Protein A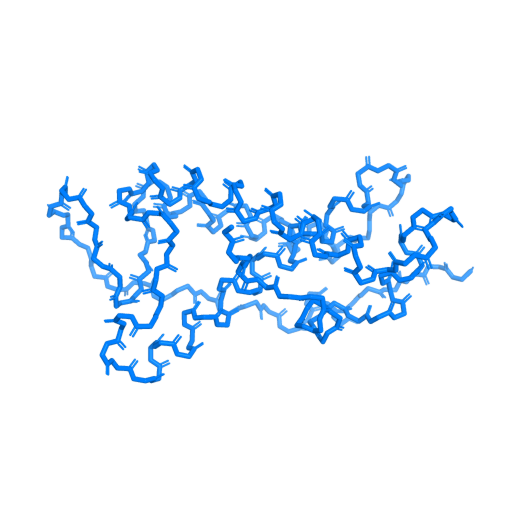F-A0A960NYT5-F1 (afdb_mon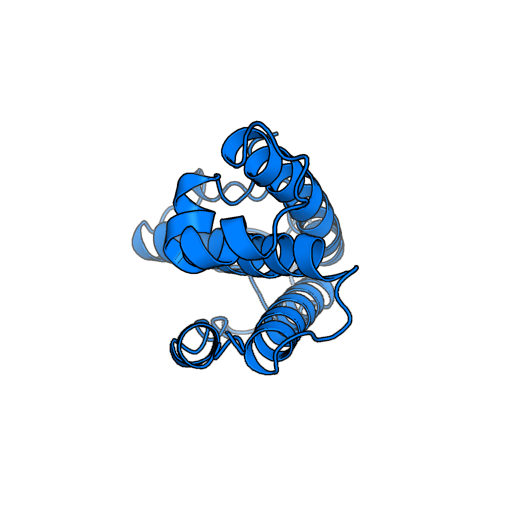omer_lite)

Radius of gyration: 15.84 Å; chains: 1; bounding box: 39×27×49 Å

Secondary structure (DSSP, 8-state):
---SS-HHHHHHHH-HHHHHHHS-TT-S-HHHHHHHHHHHHHHHHHHHHHHTT--SS--GGG-S-HHHHHHHHHHHHHHHHHHHHHHHHTT-S---HHHHHHHHHHHHHHHHHHTTSS--TTPPPSS--------PPPPPPTHHHHT-----

Sequence (152 aa):
MAPYADADKIKSIVGEARLKSAAPKETADLDALLDDKAAAMSGRMDSYFRRGGYPTPIDTASIADADVQARTTELLAEVCSALVFESFVAGQRAISKGQDEARDWAIRWLEGIATGRLSLDGVTRTGKRLAVSGTTAPSIPSTLFSNLRFPV

pLDDT: mean 75.96, std 18.47, range [26.66, 94.69]

Foldseek 3Di:
DFFLAALVLLCVQQNPVLQVVLADPPPPDSRVLLRVLRVVLLVVLQVLLVLLQFDPPFDLVQQPDPVLSVVLSNVRNQLSSLSSSVVSCVPPPDDDPLSVVSPVLSVVVSNCSSVNVADRPRTDGHDDDDDDDHDDRDDDPSVSSVPDDDDD

Structure (mmCIF, N/CA/C/O backbone):
data_AF-A0A960NYT5-F1
#
_entry.id   AF-A0A960NYT5-F1
#
loop_
_atom_site.group_PDB
_atom_site.id
_atom_site.type_symbol
_atom_site.label_atom_id
_atom_site.label_alt_id
_atom_site.label_comp_id
_atom_site.label_asym_id
_atom_site.label_entity_id
_atom_site.label_seq_id
_atom_site.pdbx_PDB_ins_code
_atom_site.Cartn_x
_atom_site.Cartn_y
_atom_site.Cartn_z
_atom_site.occupancy
_atom_site.B_iso_or_equiv
_atom_site.auth_seq_id
_atom_site.auth_comp_id
_atom_site.auth_asym_id
_atom_site.auth_atom_id
_atom_site.pdbx_PDB_model_num
ATOM 1 N N . MET A 1 1 ? 10.757 -7.738 5.250 1.00 58.81 1 MET A N 1
ATOM 2 C CA . MET A 1 1 ? 10.487 -7.138 3.927 1.00 58.81 1 MET A CA 1
ATOM 3 C C . MET A 1 1 ? 9.825 -5.803 4.192 1.00 58.81 1 MET A C 1
ATOM 5 O O . MET A 1 1 ? 8.911 -5.794 5.006 1.00 58.81 1 MET A O 1
ATOM 9 N N . ALA A 1 2 ? 10.330 -4.707 3.625 1.00 79.56 2 ALA A N 1
ATOM 10 C CA . ALA A 1 2 ? 9.713 -3.398 3.834 1.00 79.56 2 ALA A CA 1
ATOM 11 C C . ALA A 1 2 ? 8.359 -3.346 3.099 1.00 79.56 2 ALA A C 1
ATOM 13 O O . ALA A 1 2 ? 8.284 -3.852 1.975 1.00 79.56 2 ALA A O 1
ATOM 14 N N . PRO A 1 3 ? 7.296 -2.816 3.722 1.00 89.94 3 PRO A N 1
ATOM 15 C CA . PRO A 1 3 ? 6.013 -2.640 3.057 1.00 89.94 3 PRO A CA 1
ATOM 16 C C . PRO A 1 3 ? 6.082 -1.535 1.994 1.00 89.94 3 PRO A C 1
ATOM 18 O O . PRO A 1 3 ? 6.946 -0.664 2.038 1.00 89.94 3 PRO A O 1
ATOM 21 N N . TYR A 1 4 ? 5.138 -1.547 1.051 1.00 91.38 4 TYR A N 1
ATOM 22 C CA . TYR A 1 4 ? 5.024 -0.515 0.010 1.00 91.38 4 TYR A CA 1
ATOM 23 C C . TYR A 1 4 ? 4.543 0.849 0.533 1.00 91.38 4 TYR A C 1
ATOM 25 O O . TYR A 1 4 ? 4.613 1.838 -0.189 1.00 91.38 4 TYR A O 1
ATOM 33 N N . ALA A 1 5 ? 4.043 0.901 1.767 1.00 91.44 5 ALA A N 1
ATOM 34 C CA . ALA A 1 5 ? 3.711 2.121 2.492 1.00 91.44 5 ALA A CA 1
ATOM 35 C C . ALA A 1 5 ? 4.026 1.909 3.976 1.00 91.44 5 ALA A C 1
ATOM 37 O O . ALA A 1 5 ? 3.790 0.816 4.491 1.00 91.44 5 ALA A O 1
ATOM 38 N N . ASP A 1 6 ? 4.531 2.939 4.645 1.00 92.12 6 ASP A N 1
ATOM 39 C CA . ASP A 1 6 ? 4.681 2.981 6.101 1.00 92.12 6 ASP A CA 1
ATOM 40 C C . ASP A 1 6 ? 3.463 3.648 6.764 1.00 92.12 6 ASP A C 1
ATOM 42 O O . ASP A 1 6 ? 2.589 4.215 6.091 1.00 92.12 6 ASP A O 1
ATOM 46 N N . ALA A 1 7 ? 3.386 3.573 8.096 1.00 91.19 7 ALA A N 1
ATOM 47 C CA . ALA A 1 7 ? 2.316 4.196 8.872 1.00 91.19 7 ALA A CA 1
ATOM 48 C C . ALA A 1 7 ? 2.115 5.688 8.541 1.00 91.19 7 ALA A C 1
ATOM 50 O O . ALA A 1 7 ? 0.973 6.133 8.396 1.00 91.19 7 ALA A O 1
ATOM 51 N N . ASP A 1 8 ? 3.191 6.460 8.376 1.00 92.12 8 ASP A N 1
ATOM 52 C CA . ASP A 1 8 ? 3.113 7.897 8.092 1.00 92.12 8 ASP A CA 1
ATOM 53 C C . ASP A 1 8 ? 2.507 8.178 6.716 1.00 92.12 8 ASP A C 1
ATOM 55 O O . ASP A 1 8 ? 1.627 9.038 6.574 1.00 92.12 8 ASP A O 1
ATOM 59 N N . LYS A 1 9 ? 2.894 7.404 5.701 1.00 90.19 9 LYS A N 1
ATOM 60 C CA . LYS A 1 9 ? 2.326 7.508 4.360 1.00 90.19 9 LYS A CA 1
ATOM 61 C C . LYS A 1 9 ? 0.849 7.127 4.349 1.00 90.19 9 LYS A C 1
ATOM 63 O O . LYS A 1 9 ? 0.043 7.835 3.741 1.00 90.19 9 LYS A O 1
ATOM 68 N N . ILE A 1 10 ? 0.472 6.075 5.075 1.00 89.75 10 ILE A N 1
ATOM 69 C CA . ILE A 1 10 ? -0.926 5.637 5.188 1.00 89.75 10 ILE A CA 1
ATOM 70 C C . ILE A 1 10 ? -1.775 6.710 5.882 1.00 89.75 10 ILE A C 1
ATOM 72 O O . ILE A 1 10 ? -2.864 7.041 5.403 1.00 89.75 10 ILE A O 1
ATOM 76 N N . LYS A 1 11 ? -1.278 7.310 6.972 1.00 90.31 11 LYS A N 1
ATOM 77 C CA . LYS A 1 11 ? -1.948 8.435 7.649 1.00 90.31 11 LYS A CA 1
ATOM 78 C C . LYS A 1 11 ? -2.099 9.644 6.734 1.00 90.31 11 LYS A C 1
ATOM 80 O O . LYS A 1 11 ? -3.149 10.280 6.772 1.00 90.31 11 LYS A O 1
ATOM 85 N N . SER A 1 12 ? -1.086 9.949 5.924 1.00 89.19 12 SER A N 1
ATOM 86 C CA . SER A 1 12 ? -1.108 11.066 4.974 1.00 89.19 12 SER A CA 1
ATOM 87 C C . SER A 1 12 ? -2.166 10.877 3.879 1.00 89.19 12 SER A C 1
ATOM 89 O O . SER A 1 12 ? -2.923 11.800 3.588 1.00 89.19 12 SER A O 1
ATOM 91 N N . ILE A 1 13 ? -2.282 9.664 3.324 1.00 85.38 13 ILE A N 1
ATOM 92 C CA . ILE A 1 13 ? -3.241 9.350 2.250 1.00 85.38 13 ILE A CA 1
ATOM 93 C C . ILE A 1 13 ? -4.674 9.229 2.786 1.00 85.38 13 ILE A C 1
ATOM 95 O O . ILE A 1 13 ? -5.611 9.801 2.227 1.00 85.38 13 ILE A O 1
ATOM 99 N N . VAL A 1 14 ? -4.870 8.463 3.862 1.00 84.00 14 VAL A N 1
ATOM 100 C CA . VAL A 1 14 ? -6.213 8.109 4.349 1.00 84.00 14 VAL A CA 1
ATOM 101 C C . VAL A 1 14 ? -6.749 9.149 5.333 1.00 84.00 14 VAL A C 1
ATOM 103 O O . VAL A 1 14 ? -7.942 9.473 5.312 1.00 84.00 14 VAL A O 1
ATOM 106 N N . GLY A 1 15 ? -5.874 9.687 6.181 1.00 85.06 15 GLY A N 1
ATOM 107 C CA . GLY A 1 15 ? -6.187 10.571 7.297 1.00 85.06 15 GLY A CA 1
ATOM 108 C C . GLY A 1 15 ? -6.156 9.841 8.642 1.00 85.06 15 GLY A C 1
ATOM 109 O O . GLY A 1 15 ? -6.952 8.936 8.897 1.00 85.06 15 GLY A O 1
ATOM 110 N N . GLU A 1 16 ? -5.293 10.295 9.552 1.00 86.19 16 GLU A N 1
ATOM 111 C CA . GLU A 1 16 ? -5.100 9.701 10.885 1.00 86.19 16 GLU A CA 1
ATOM 112 C C . GLU A 1 16 ? -6.399 9.613 11.704 1.00 86.19 16 GLU A C 1
ATOM 114 O O . GLU A 1 16 ? -6.685 8.582 12.310 1.00 86.19 16 GLU A O 1
ATOM 119 N N . ALA A 1 17 ? -7.235 10.658 11.684 1.00 82.75 17 ALA A N 1
ATOM 120 C CA . ALA A 1 17 ? -8.506 10.669 12.414 1.00 82.75 17 ALA A CA 1
ATOM 121 C C . ALA A 1 17 ? -9.455 9.545 11.961 1.00 82.75 17 ALA A C 1
ATOM 123 O O . ALA A 1 17 ? -10.157 8.944 12.775 1.00 82.75 17 ALA A O 1
ATOM 124 N N . ARG A 1 18 ? -9.448 9.225 10.662 1.00 77.62 18 ARG A N 1
ATOM 125 C CA . ARG A 1 18 ? -10.274 8.152 10.096 1.00 77.62 18 ARG A CA 1
ATOM 126 C C . ARG A 1 18 ? -9.733 6.784 10.478 1.00 77.62 18 ARG A C 1
ATOM 128 O O . ARG A 1 18 ? -10.514 5.909 10.834 1.00 77.62 18 ARG A O 1
ATOM 135 N N . LEU A 1 19 ? -8.411 6.620 10.457 1.00 84.25 19 LEU A N 1
ATOM 136 C CA . LEU A 1 19 ? -7.750 5.389 10.888 1.00 84.25 19 LEU A CA 1
ATOM 137 C C . LEU A 1 19 ? -7.998 5.121 12.376 1.00 84.25 19 LEU A C 1
ATOM 139 O O . LEU A 1 19 ? -8.406 4.019 12.723 1.00 84.25 19 LEU A O 1
ATOM 143 N N . LYS A 1 20 ? -7.882 6.137 13.241 1.00 84.12 20 LYS A N 1
ATOM 144 C CA . LYS A 1 20 ? -8.221 6.027 14.673 1.00 84.12 20 LYS A CA 1
ATOM 145 C C . LYS A 1 20 ? -9.679 5.641 14.906 1.00 84.12 20 LYS A C 1
ATOM 147 O O . LYS A 1 20 ? -9.957 4.815 15.765 1.00 84.12 20 LYS A O 1
ATOM 152 N N . SER A 1 21 ? -10.606 6.218 14.140 1.00 80.44 21 SER A N 1
ATOM 153 C CA . SER A 1 21 ? -12.029 5.876 14.243 1.00 80.44 21 SER A CA 1
ATOM 154 C C . SER A 1 21 ? -12.346 4.465 13.738 1.00 80.44 21 SER A C 1
ATOM 156 O O . SER A 1 21 ? -13.343 3.884 14.165 1.00 80.44 21 SER A O 1
ATOM 158 N N . ALA A 1 22 ? -11.558 3.940 12.798 1.00 78.31 22 ALA A N 1
ATOM 159 C CA . ALA A 1 22 ? -11.761 2.615 12.222 1.00 78.31 22 ALA A CA 1
ATOM 160 C C . ALA A 1 22 ? -11.013 1.507 12.980 1.00 78.31 22 ALA A C 1
ATOM 162 O O . ALA A 1 22 ? -11.406 0.343 12.902 1.00 78.31 22 ALA A O 1
ATOM 163 N N . ALA A 1 23 ? -9.954 1.862 13.711 1.00 81.06 23 ALA A N 1
ATOM 164 C CA . ALA A 1 23 ? -9.151 0.935 14.489 1.00 81.06 23 ALA A CA 1
ATOM 165 C C . ALA A 1 23 ? -9.968 0.244 15.598 1.00 81.06 23 ALA A C 1
ATOM 167 O O . ALA A 1 23 ? -10.874 0.850 16.183 1.00 81.06 23 ALA A O 1
ATOM 168 N N . PRO A 1 24 ? -9.656 -1.026 15.922 1.00 78.12 24 PRO A N 1
ATOM 169 C CA . PRO A 1 24 ? -10.196 -1.682 17.105 1.00 78.12 24 PRO A CA 1
ATOM 170 C C . PRO A 1 24 ? -9.976 -0.830 18.361 1.00 78.12 24 PRO A C 1
ATOM 172 O O . PRO A 1 24 ? -8.908 -0.259 18.562 1.00 78.12 24 PRO A O 1
ATOM 175 N N . LYS A 1 25 ? -10.970 -0.779 19.256 1.00 74.56 25 LYS A N 1
ATOM 176 C CA . LYS A 1 25 ? -10.884 0.021 20.495 1.00 74.56 25 LYS A CA 1
ATOM 177 C C . LYS A 1 25 ? -9.730 -0.393 21.420 1.00 74.56 25 LYS A C 1
ATOM 179 O O . LYS A 1 25 ? -9.338 0.382 22.281 1.00 74.56 25 LYS A O 1
ATOM 184 N N . GLU A 1 26 ? -9.219 -1.608 21.247 1.00 74.19 26 GLU A N 1
ATOM 185 C CA . GLU A 1 26 ? -8.120 -2.192 22.023 1.00 74.19 26 GLU A CA 1
ATOM 186 C C . GLU A 1 26 ? -6.736 -1.899 21.416 1.00 74.19 26 GLU A C 1
ATOM 188 O O . GLU A 1 26 ? -5.719 -2.342 21.946 1.00 74.19 26 GLU A O 1
ATOM 193 N N . THR A 1 27 ? -6.664 -1.159 20.304 1.00 77.62 27 THR A N 1
ATOM 194 C CA . THR A 1 27 ? -5.392 -0.793 19.677 1.00 77.62 27 THR A CA 1
ATOM 195 C C . THR A 1 27 ? -4.633 0.209 20.547 1.00 77.62 27 THR A C 1
ATOM 197 O O . THR A 1 27 ? -4.958 1.393 20.580 1.00 77.62 27 THR A O 1
ATOM 200 N N . ALA A 1 28 ? -3.602 -0.278 21.242 1.00 75.88 28 ALA A N 1
ATOM 201 C CA . ALA A 1 28 ? -2.709 0.543 22.061 1.00 75.88 28 ALA A CA 1
ATOM 202 C C . ALA A 1 28 ? -1.715 1.366 21.221 1.00 75.88 28 ALA A C 1
ATOM 204 O O . ALA A 1 28 ? -1.353 2.471 21.615 1.00 75.88 28 ALA A O 1
ATOM 205 N N . ASP A 1 29 ? -1.306 0.838 20.063 1.00 89.69 29 ASP A N 1
ATOM 206 C CA . ASP A 1 29 ? -0.374 1.477 19.135 1.00 89.69 29 ASP A CA 1
ATOM 207 C C . ASP A 1 29 ? -0.915 1.373 17.703 1.00 89.69 29 ASP A C 1
ATOM 209 O O . ASP A 1 29 ? -0.996 0.287 17.121 1.00 89.69 29 ASP A O 1
ATOM 213 N N . LEU A 1 30 ? -1.349 2.514 17.161 1.00 87.44 30 LEU A N 1
ATOM 214 C CA . LEU A 1 30 ? -1.876 2.591 15.802 1.00 87.44 30 LEU A CA 1
ATOM 215 C C . LEU A 1 30 ? -0.771 2.382 14.764 1.00 87.44 30 LEU A C 1
ATOM 217 O O . LEU A 1 30 ? -1.046 1.790 13.728 1.00 87.44 30 LEU A O 1
ATOM 221 N N . ASP A 1 31 ? 0.452 2.827 15.032 1.00 91.06 31 ASP A N 1
ATOM 222 C CA . ASP A 1 31 ? 1.534 2.822 14.047 1.00 91.06 31 ASP A CA 1
ATOM 223 C C . ASP A 1 31 ? 2.031 1.400 13.840 1.00 91.06 31 ASP A C 1
ATOM 225 O O . ASP A 1 31 ? 2.054 0.914 12.710 1.00 91.06 31 ASP A O 1
ATOM 229 N N . ALA A 1 32 ? 2.261 0.678 14.941 1.00 90.38 32 ALA A N 1
ATOM 230 C CA . ALA A 1 32 ? 2.578 -0.745 14.894 1.00 90.38 32 ALA A CA 1
ATOM 231 C C . ALA A 1 32 ? 1.481 -1.562 14.187 1.00 90.38 32 ALA A C 1
ATOM 233 O O . ALA A 1 32 ? 1.778 -2.486 13.428 1.00 90.38 32 ALA A O 1
ATOM 234 N N . LEU A 1 33 ? 0.205 -1.218 14.403 1.00 89.56 33 LEU A N 1
ATOM 235 C CA . LEU A 1 33 ? -0.904 -1.878 13.716 1.00 89.56 33 LEU A CA 1
ATOM 236 C C . LEU A 1 33 ? -0.922 -1.560 12.214 1.00 89.56 33 LEU A C 1
ATOM 238 O O . LEU A 1 33 ? -1.165 -2.457 11.407 1.00 89.56 33 LEU A O 1
ATOM 242 N N . LEU A 1 34 ? -0.695 -0.302 11.830 1.00 91.12 34 LEU A N 1
ATOM 243 C CA . LEU A 1 34 ? -0.640 0.110 10.428 1.00 91.12 34 LEU A CA 1
ATOM 244 C C . LEU A 1 34 ? 0.514 -0.573 9.700 1.00 91.12 34 LEU A C 1
ATOM 246 O O . LEU A 1 34 ? 0.289 -1.094 8.611 1.00 91.12 34 LEU A O 1
ATOM 250 N N . ASP A 1 35 ? 1.693 -0.643 10.312 1.00 91.00 35 ASP A N 1
ATOM 251 C CA . ASP A 1 35 ? 2.861 -1.307 9.733 1.00 91.00 35 ASP A CA 1
ATOM 252 C C . ASP A 1 35 ? 2.629 -2.815 9.548 1.00 91.00 35 ASP A C 1
ATOM 254 O O . ASP A 1 35 ? 2.948 -3.365 8.490 1.00 91.00 35 ASP A O 1
ATOM 258 N N . ASP A 1 36 ? 2.000 -3.489 10.517 1.00 90.62 36 ASP A N 1
ATOM 259 C CA . ASP A 1 36 ? 1.649 -4.912 10.399 1.00 90.62 36 ASP A CA 1
ATOM 260 C C . ASP A 1 36 ? 0.637 -5.156 9.263 1.00 90.62 36 ASP A C 1
ATOM 262 O O . ASP A 1 36 ? 0.815 -6.036 8.411 1.00 90.62 36 ASP A O 1
ATOM 266 N N . LYS A 1 37 ? -0.401 -4.312 9.166 1.00 91.44 37 LYS A N 1
ATOM 267 C CA . LYS A 1 37 ? -1.358 -4.367 8.049 1.00 91.44 37 LYS A CA 1
ATOM 268 C C . LYS A 1 37 ? -0.696 -4.054 6.712 1.00 91.44 37 LYS A C 1
ATOM 270 O O . LYS A 1 37 ? -1.005 -4.720 5.722 1.00 91.44 37 LYS A O 1
ATOM 275 N N . ALA A 1 38 ? 0.208 -3.082 6.668 1.00 93.38 38 ALA A N 1
ATOM 276 C CA . ALA A 1 38 ? 0.936 -2.710 5.465 1.00 93.38 38 ALA A CA 1
ATOM 277 C C . ALA A 1 38 ? 1.838 -3.850 4.990 1.00 93.38 38 ALA A C 1
ATOM 279 O O . ALA A 1 38 ? 1.873 -4.146 3.793 1.00 93.38 38 ALA A O 1
ATOM 280 N N . ALA A 1 39 ? 2.503 -4.555 5.909 1.00 92.69 39 ALA A N 1
ATOM 281 C CA . ALA A 1 39 ? 3.288 -5.743 5.597 1.00 92.69 39 ALA A CA 1
ATOM 282 C C . ALA A 1 39 ? 2.408 -6.866 5.023 1.00 92.69 39 ALA A C 1
ATOM 284 O O . ALA A 1 39 ? 2.732 -7.437 3.976 1.00 92.69 39 ALA A O 1
ATOM 285 N N . ALA A 1 40 ? 1.254 -7.137 5.644 1.00 91.94 40 ALA A N 1
ATOM 286 C CA . ALA A 1 40 ? 0.305 -8.138 5.158 1.00 91.94 40 ALA A CA 1
ATOM 287 C C . ALA A 1 40 ? -0.254 -7.791 3.764 1.00 91.94 40 ALA A C 1
ATOM 289 O O . ALA A 1 40 ? -0.316 -8.652 2.879 1.00 91.94 40 ALA A O 1
ATOM 290 N N . MET A 1 41 ? -0.634 -6.529 3.535 1.00 93.31 41 MET A N 1
ATOM 291 C CA . MET A 1 41 ? -1.155 -6.078 2.240 1.00 93.31 41 MET A CA 1
ATOM 292 C C . MET A 1 41 ? -0.073 -6.020 1.165 1.00 93.31 41 MET A C 1
ATOM 294 O O . MET A 1 41 ? -0.347 -6.383 0.022 1.00 93.31 41 MET A O 1
ATOM 298 N N . SER A 1 42 ? 1.167 -5.692 1.523 1.00 93.75 42 SER A N 1
ATOM 299 C CA . SER A 1 42 ? 2.304 -5.773 0.600 1.00 93.75 42 SER A CA 1
ATOM 300 C C . SER A 1 42 ? 2.547 -7.214 0.145 1.00 93.75 42 SER A C 1
ATOM 302 O O . SER A 1 42 ? 2.690 -7.465 -1.050 1.00 93.75 42 SER A O 1
ATOM 304 N N . GLY A 1 43 ? 2.456 -8.191 1.056 1.00 93.38 43 GLY A N 1
ATOM 305 C CA . GLY A 1 43 ? 2.496 -9.613 0.696 1.00 93.38 43 GLY A CA 1
ATOM 306 C C . GLY A 1 43 ? 1.348 -10.038 -0.233 1.00 93.38 43 GLY A C 1
ATOM 307 O O . GLY A 1 43 ? 1.547 -10.832 -1.159 1.00 93.38 43 GLY A O 1
ATOM 308 N N . ARG A 1 44 ? 0.145 -9.475 -0.046 1.00 93.31 44 ARG A N 1
ATOM 309 C CA . ARG A 1 44 ? -0.992 -9.679 -0.961 1.00 93.31 44 ARG A CA 1
ATOM 310 C C . ARG A 1 44 ? -0.716 -9.078 -2.342 1.00 93.31 44 ARG A C 1
ATOM 312 O O . ARG A 1 44 ? -0.951 -9.759 -3.339 1.00 93.31 44 ARG A O 1
ATOM 319 N N . MET A 1 45 ? -0.207 -7.849 -2.414 1.00 94.69 45 MET A N 1
ATOM 320 C CA . MET A 1 45 ? 0.169 -7.177 -3.666 1.00 94.69 45 MET A CA 1
ATOM 321 C C . MET A 1 45 ? 1.241 -7.965 -4.427 1.00 94.69 45 MET A C 1
ATOM 323 O O . MET A 1 45 ? 1.087 -8.210 -5.624 1.00 94.69 45 MET A O 1
ATOM 327 N N . ASP A 1 46 ? 2.254 -8.478 -3.725 1.00 94.56 46 ASP A N 1
ATOM 328 C CA . ASP A 1 46 ? 3.297 -9.327 -4.308 1.00 94.56 46 ASP A CA 1
ATOM 329 C C . ASP A 1 46 ? 2.728 -10.562 -5.002 1.00 94.56 46 ASP A C 1
ATOM 331 O O . ASP A 1 46 ? 3.204 -10.963 -6.064 1.00 94.56 46 ASP A O 1
ATOM 335 N N . SER A 1 47 ? 1.664 -11.162 -4.466 1.00 93.94 47 SER A N 1
ATOM 336 C CA . SER A 1 47 ? 1.008 -12.274 -5.153 1.00 93.94 47 SER A CA 1
ATOM 337 C C . SER A 1 47 ? 0.453 -11.873 -6.527 1.00 93.94 47 SER A C 1
ATOM 339 O O . SER A 1 47 ? 0.466 -12.703 -7.437 1.00 93.94 47 SER A O 1
ATOM 341 N N . TYR A 1 48 ? -0.040 -10.644 -6.704 1.00 93.12 48 TYR A N 1
ATOM 342 C CA . TYR A 1 48 ? -0.511 -10.145 -8.003 1.00 93.12 48 TYR A CA 1
ATOM 343 C C . TYR A 1 48 ? 0.653 -9.802 -8.928 1.00 93.12 48 TYR A C 1
ATOM 345 O O . TYR A 1 48 ? 0.640 -10.189 -10.096 1.00 93.12 48 TYR A O 1
ATOM 353 N N . PHE A 1 49 ? 1.690 -9.152 -8.403 1.00 92.69 49 PHE A N 1
ATOM 354 C CA . PHE A 1 49 ? 2.894 -8.819 -9.162 1.00 92.69 49 PHE A CA 1
ATOM 355 C C . PHE A 1 49 ? 3.597 -10.065 -9.691 1.00 92.69 49 PHE A C 1
ATOM 357 O O . PHE A 1 49 ? 3.877 -10.150 -10.887 1.00 92.69 49 PHE A O 1
ATOM 364 N N . ARG A 1 50 ? 3.760 -11.093 -8.854 1.00 92.12 50 ARG A N 1
ATOM 365 C CA . ARG A 1 50 ? 4.331 -12.381 -9.265 1.00 92.12 50 ARG A CA 1
ATOM 366 C C . ARG A 1 50 ? 3.505 -13.054 -10.361 1.00 92.12 50 ARG A C 1
ATOM 368 O O . ARG A 1 50 ? 4.075 -13.585 -11.309 1.00 92.12 50 ARG A O 1
ATOM 375 N N . ARG A 1 51 ? 2.169 -12.999 -10.275 1.00 90.38 51 ARG A N 1
ATOM 376 C CA . ARG A 1 51 ? 1.264 -13.500 -11.331 1.00 90.38 51 ARG A CA 1
ATOM 377 C C . ARG A 1 51 ? 1.409 -12.720 -12.640 1.00 90.38 51 ARG A C 1
ATOM 379 O O . ARG A 1 51 ? 1.366 -13.330 -13.702 1.00 90.38 51 ARG A O 1
ATOM 386 N N . GLY A 1 52 ? 1.631 -11.408 -12.556 1.00 85.62 52 GLY A N 1
ATOM 387 C CA . GLY A 1 52 ? 1.936 -10.536 -13.696 1.00 85.62 52 GLY A CA 1
ATOM 388 C C . GLY A 1 52 ? 3.359 -10.694 -14.245 1.00 85.62 52 GLY A C 1
ATOM 389 O O . GLY A 1 52 ? 3.710 -10.045 -15.231 1.00 85.62 52 GLY A O 1
ATOM 390 N N . GLY A 1 53 ? 4.176 -11.555 -13.628 1.00 88.06 53 GLY A N 1
ATOM 391 C CA . GLY A 1 53 ? 5.557 -11.810 -14.022 1.00 88.06 53 GLY A CA 1
ATOM 392 C C . GLY A 1 53 ? 6.530 -10.728 -13.571 1.00 88.06 53 GLY A C 1
ATOM 393 O O . GLY A 1 53 ? 7.519 -10.507 -14.251 1.00 88.06 53 GLY A O 1
ATOM 394 N N . TYR A 1 54 ? 6.259 -10.014 -12.482 1.00 87.38 54 TYR A N 1
ATOM 395 C CA . TYR A 1 54 ? 7.203 -9.063 -11.896 1.00 87.38 54 TYR A CA 1
ATOM 396 C C . TYR A 1 54 ? 8.050 -9.723 -10.796 1.00 87.38 54 TYR A C 1
ATOM 398 O O . TYR A 1 54 ? 7.548 -10.605 -10.087 1.00 87.38 54 TYR A O 1
ATOM 406 N N . PRO A 1 55 ? 9.320 -9.308 -10.622 1.00 88.19 55 PRO A N 1
ATOM 407 C CA . PRO A 1 55 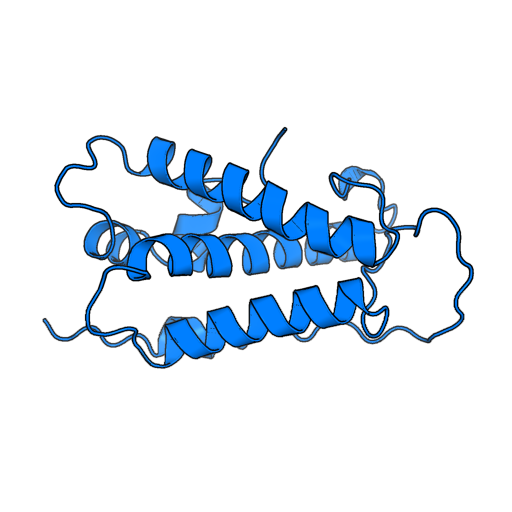? 10.090 -9.664 -9.436 1.00 88.19 55 PRO A CA 1
ATOM 408 C C . PRO A 1 55 ? 9.414 -9.081 -8.188 1.00 88.19 55 PRO A C 1
ATOM 410 O O . PRO A 1 55 ? 8.899 -7.969 -8.221 1.00 88.19 55 PRO A O 1
ATOM 413 N N . THR A 1 56 ? 9.387 -9.850 -7.099 1.00 88.69 56 THR A N 1
ATOM 414 C CA . THR A 1 56 ? 8.776 -9.432 -5.828 1.00 88.69 56 THR A CA 1
ATOM 415 C C . THR A 1 56 ? 9.787 -9.568 -4.692 1.00 88.69 56 THR A C 1
ATOM 417 O O . THR A 1 56 ? 10.385 -10.647 -4.599 1.00 88.69 56 THR A O 1
ATOM 420 N N . PRO A 1 57 ? 9.945 -8.563 -3.815 1.00 90.19 57 PRO A N 1
ATOM 421 C CA . PRO A 1 57 ? 9.234 -7.279 -3.832 1.00 90.19 57 PRO A CA 1
ATOM 422 C C . PRO A 1 57 ? 9.619 -6.413 -5.044 1.00 90.19 57 PRO A C 1
ATOM 424 O O . PRO A 1 57 ? 10.682 -6.604 -5.638 1.00 90.19 57 PRO A O 1
ATOM 427 N N . ILE A 1 58 ? 8.734 -5.493 -5.433 1.00 88.06 58 ILE A N 1
ATOM 428 C CA . ILE A 1 58 ? 9.007 -4.507 -6.481 1.00 88.06 58 ILE A CA 1
ATOM 429 C C . ILE A 1 58 ? 10.045 -3.524 -5.944 1.00 88.06 58 ILE A C 1
ATOM 431 O O . ILE A 1 58 ? 9.767 -2.766 -5.018 1.00 88.06 58 ILE A O 1
ATOM 435 N N . ASP A 1 59 ? 11.232 -3.529 -6.543 1.00 87.50 59 ASP A N 1
ATOM 436 C CA . ASP A 1 59 ? 12.301 -2.591 -6.212 1.00 87.50 59 ASP A CA 1
ATOM 437 C C . ASP A 1 59 ? 12.222 -1.347 -7.105 1.00 87.50 59 ASP A C 1
ATOM 439 O O . ASP A 1 59 ? 12.775 -1.312 -8.210 1.00 87.50 59 ASP A O 1
ATOM 443 N N . THR A 1 60 ? 11.528 -0.311 -6.631 1.00 84.00 60 THR A N 1
ATOM 444 C CA . THR A 1 60 ? 11.443 0.963 -7.356 1.00 84.00 60 THR A CA 1
ATOM 445 C C . THR A 1 60 ? 12.770 1.720 -7.370 1.00 84.00 60 THR A C 1
ATOM 447 O O . THR A 1 60 ? 12.957 2.556 -8.249 1.00 84.00 60 THR A O 1
ATOM 450 N N . ALA A 1 61 ? 13.726 1.414 -6.481 1.00 85.38 61 ALA A N 1
ATOM 451 C CA . ALA A 1 61 ? 15.049 2.045 -6.484 1.00 85.38 61 ALA A CA 1
ATOM 452 C C . ALA A 1 61 ? 15.874 1.704 -7.734 1.00 85.38 61 ALA A C 1
ATOM 454 O O . ALA A 1 61 ? 16.785 2.445 -8.095 1.00 85.38 61 ALA A O 1
ATOM 455 N N . SER A 1 62 ? 15.522 0.615 -8.421 1.00 82.00 62 SER A N 1
ATOM 456 C CA . SER A 1 62 ? 16.148 0.198 -9.677 1.00 82.00 62 SER A CA 1
ATOM 457 C C . SER A 1 62 ? 15.657 0.960 -10.921 1.00 82.00 62 SER A C 1
ATOM 459 O O . SER A 1 62 ? 16.218 0.790 -12.007 1.00 82.00 62 SER A O 1
ATOM 461 N N . ILE A 1 63 ? 14.625 1.804 -10.794 1.00 82.69 63 ILE A N 1
ATOM 462 C CA . ILE A 1 63 ? 14.072 2.589 -11.905 1.00 82.69 63 ILE A CA 1
ATOM 463 C C . ILE A 1 63 ? 14.981 3.797 -12.175 1.00 82.69 63 ILE A C 1
ATOM 465 O O . ILE A 1 63 ? 15.151 4.656 -11.318 1.00 82.69 63 ILE A O 1
ATOM 469 N N . ALA A 1 64 ? 15.550 3.876 -13.383 1.00 82.81 64 ALA A N 1
ATOM 470 C CA . ALA A 1 64 ? 16.532 4.908 -13.740 1.00 82.81 64 ALA A CA 1
ATOM 471 C C . ALA A 1 64 ? 15.944 6.325 -13.889 1.00 82.81 64 ALA A C 1
ATOM 473 O O . ALA A 1 64 ? 16.646 7.311 -13.674 1.00 82.81 64 ALA A O 1
ATOM 474 N N . ASP A 1 65 ? 14.679 6.431 -14.296 1.00 82.19 65 ASP A N 1
ATOM 475 C CA . ASP A 1 65 ? 13.976 7.708 -14.429 1.00 82.19 65 ASP A CA 1
ATOM 476 C C . ASP A 1 65 ? 13.350 8.089 -13.080 1.00 82.19 65 ASP A C 1
ATOM 478 O O . ASP A 1 65 ? 12.444 7.407 -12.597 1.00 82.19 65 ASP A O 1
ATOM 482 N N . ALA A 1 66 ? 13.836 9.178 -12.478 1.00 83.00 66 ALA A N 1
ATOM 483 C CA . ALA A 1 66 ? 13.419 9.628 -11.151 1.00 83.00 66 ALA A CA 1
ATOM 484 C C . ALA A 1 66 ? 11.927 10.006 -11.079 1.00 83.00 66 ALA A C 1
ATOM 486 O O . ALA A 1 66 ? 11.273 9.751 -10.066 1.00 83.00 66 ALA A O 1
ATOM 487 N N . ASP A 1 67 ? 11.354 10.553 -12.155 1.00 77.94 67 ASP A N 1
ATOM 488 C CA . ASP A 1 67 ? 9.936 10.916 -12.185 1.00 77.94 67 ASP A CA 1
ATOM 489 C C . ASP A 1 67 ? 9.059 9.664 -12.285 1.00 77.94 67 ASP A C 1
ATOM 491 O O . ASP A 1 67 ? 7.972 9.607 -11.703 1.00 77.94 67 ASP A O 1
ATOM 495 N N . VAL A 1 68 ? 9.496 8.654 -13.042 1.00 77.00 68 VAL A N 1
ATOM 496 C CA . VAL A 1 68 ? 8.811 7.352 -13.129 1.00 77.00 68 VAL A CA 1
ATOM 497 C C . VAL A 1 68 ? 8.950 6.584 -11.817 1.00 77.00 68 VAL A C 1
ATOM 499 O O . VAL A 1 68 ? 7.975 5.998 -11.342 1.00 77.00 68 VAL A O 1
ATOM 502 N N . GLN A 1 69 ? 10.127 6.626 -11.196 1.00 82.44 69 GLN A N 1
ATOM 503 C CA . GLN A 1 69 ? 10.387 6.039 -9.887 1.00 82.44 69 GLN A CA 1
ATOM 504 C C . GLN A 1 69 ? 9.459 6.624 -8.821 1.00 82.44 69 GLN A C 1
ATOM 506 O O . GLN A 1 69 ? 8.803 5.867 -8.098 1.00 82.44 69 GLN A O 1
ATOM 511 N N . ALA A 1 70 ? 9.386 7.956 -8.730 1.00 79.94 70 ALA A N 1
ATOM 512 C CA . ALA A 1 70 ? 8.555 8.649 -7.753 1.00 79.94 70 ALA A CA 1
ATOM 513 C C . ALA A 1 70 ? 7.074 8.307 -7.954 1.00 79.94 70 ALA A C 1
ATOM 515 O O . ALA A 1 70 ? 6.403 7.898 -7.010 1.00 79.94 70 ALA A O 1
ATOM 516 N N . ARG A 1 71 ? 6.584 8.370 -9.200 1.00 80.12 71 ARG A N 1
ATOM 517 C CA . ARG A 1 71 ? 5.197 8.011 -9.540 1.00 80.12 71 ARG A CA 1
ATOM 518 C C . ARG A 1 71 ? 4.867 6.552 -9.234 1.00 80.12 71 ARG A C 1
ATOM 520 O O . ARG A 1 71 ? 3.790 6.270 -8.722 1.00 80.12 71 ARG A O 1
ATOM 527 N N . THR A 1 72 ? 5.781 5.628 -9.522 1.00 82.62 72 THR A N 1
ATOM 528 C CA . THR A 1 72 ? 5.574 4.197 -9.246 1.00 82.62 72 THR A CA 1
ATOM 529 C C . THR A 1 72 ? 5.567 3.925 -7.747 1.00 82.62 72 THR A C 1
ATOM 531 O O . THR A 1 72 ? 4.705 3.198 -7.264 1.00 82.62 72 THR A O 1
ATOM 534 N N . THR A 1 73 ? 6.484 4.542 -7.000 1.00 87.50 73 THR A N 1
ATOM 535 C CA . THR A 1 73 ? 6.530 4.446 -5.534 1.00 87.50 73 THR A CA 1
ATOM 536 C C . THR A 1 73 ? 5.242 4.982 -4.912 1.00 87.50 73 THR A C 1
ATOM 538 O O . THR A 1 73 ? 4.641 4.308 -4.079 1.00 87.50 73 THR A O 1
ATOM 541 N N . GLU A 1 74 ? 4.774 6.143 -5.373 1.00 87.56 74 GLU A N 1
ATOM 542 C CA . GLU A 1 74 ? 3.521 6.741 -4.909 1.00 87.56 74 GLU A CA 1
ATOM 543 C C . GLU A 1 74 ? 2.324 5.830 -5.195 1.00 87.56 74 GLU A C 1
ATOM 545 O O . GLU A 1 74 ? 1.538 5.547 -4.297 1.00 87.56 74 GLU A O 1
ATOM 550 N N . LEU A 1 75 ? 2.228 5.296 -6.415 1.00 87.44 75 LEU A N 1
ATOM 551 C CA . LEU A 1 75 ? 1.138 4.407 -6.812 1.00 87.44 75 LEU A CA 1
ATOM 552 C C . LEU A 1 75 ? 1.108 3.115 -5.981 1.00 87.44 75 LEU A C 1
ATOM 554 O O . LEU A 1 75 ? 0.039 2.654 -5.580 1.00 87.44 75 LEU A O 1
ATOM 558 N N . LEU A 1 76 ? 2.272 2.519 -5.703 1.00 90.44 76 LEU A N 1
ATOM 559 C CA . LEU A 1 76 ? 2.360 1.340 -4.838 1.00 90.44 76 LEU A CA 1
ATOM 560 C C . LEU A 1 76 ? 1.913 1.667 -3.409 1.00 90.44 76 LEU A C 1
ATOM 562 O O . LEU A 1 76 ? 1.168 0.887 -2.812 1.00 90.44 76 LEU A O 1
ATOM 566 N N . ALA A 1 77 ? 2.309 2.828 -2.884 1.00 90.44 77 ALA A N 1
ATOM 567 C CA . ALA A 1 77 ? 1.895 3.279 -1.563 1.00 90.44 77 ALA A CA 1
ATOM 568 C C . ALA A 1 77 ? 0.384 3.557 -1.487 1.00 90.44 77 ALA A C 1
ATOM 570 O O . ALA A 1 77 ? -0.270 3.188 -0.510 1.00 90.44 77 ALA A O 1
ATOM 571 N N . GLU A 1 78 ? -0.186 4.1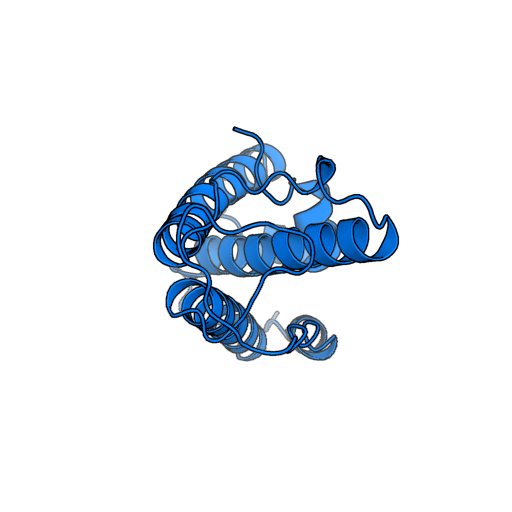51 -2.533 1.00 88.12 78 GLU A N 1
ATOM 572 C CA . GLU A 1 78 ? -1.614 4.417 -2.704 1.00 88.12 78 GLU A CA 1
ATOM 573 C C . GLU A 1 78 ? -2.452 3.130 -2.707 1.00 88.12 78 GLU A C 1
ATOM 575 O O . GLU A 1 78 ? -3.408 2.997 -1.936 1.00 88.12 78 GLU A O 1
ATOM 580 N N . VAL A 1 79 ? -2.055 2.142 -3.515 1.00 90.31 79 VAL A N 1
ATOM 581 C CA . VAL A 1 79 ? -2.716 0.829 -3.575 1.00 90.31 79 VAL A CA 1
ATOM 582 C C . VAL A 1 79 ? -2.596 0.103 -2.235 1.00 90.31 79 VAL A C 1
ATOM 584 O O . VAL A 1 79 ? -3.586 -0.438 -1.739 1.00 90.31 79 VAL A O 1
ATOM 587 N N . CYS A 1 80 ? -1.411 0.128 -1.617 1.00 92.44 80 CYS A N 1
ATOM 588 C CA . CYS A 1 80 ? -1.190 -0.468 -0.302 1.00 92.44 80 CYS A CA 1
ATOM 589 C C . CYS A 1 80 ? -2.093 0.178 0.759 1.00 92.44 80 CYS A C 1
ATOM 591 O O . CYS A 1 80 ? -2.800 -0.526 1.476 1.00 92.44 80 CYS A O 1
ATOM 593 N N . SER A 1 81 ? -2.154 1.511 0.801 1.00 89.56 81 SER A N 1
ATOM 594 C CA . SER A 1 81 ? -2.958 2.270 1.768 1.00 89.56 81 SER A CA 1
ATOM 595 C C . SER A 1 81 ? -4.458 2.010 1.616 1.00 89.56 81 SER A C 1
ATOM 597 O O . SER A 1 81 ? -5.157 1.845 2.617 1.00 89.56 81 SER A O 1
ATOM 599 N N . ALA A 1 82 ? -4.960 1.911 0.380 1.00 88.50 82 ALA A N 1
ATOM 600 C CA . ALA A 1 82 ? -6.357 1.565 0.113 1.00 88.50 82 ALA A CA 1
ATOM 601 C C . ALA A 1 82 ? -6.714 0.162 0.642 1.00 88.50 82 ALA A C 1
ATOM 603 O O . ALA A 1 82 ? -7.761 -0.023 1.267 1.00 88.50 82 ALA A O 1
ATOM 604 N N . LEU A 1 83 ? -5.825 -0.817 0.449 1.00 89.19 83 LEU A N 1
ATOM 605 C CA . LEU A 1 83 ? -6.005 -2.179 0.961 1.00 89.19 83 LEU A CA 1
ATOM 606 C C . LEU A 1 83 ? -5.850 -2.270 2.483 1.00 89.19 83 LEU A C 1
ATOM 608 O O . LEU A 1 83 ? -6.586 -3.008 3.137 1.00 89.19 83 LEU A O 1
ATOM 612 N N . VAL A 1 84 ? -4.918 -1.513 3.067 1.00 89.44 84 VAL A N 1
ATOM 613 C CA . VAL A 1 84 ? -4.779 -1.423 4.524 1.00 89.44 84 VAL A CA 1
ATOM 614 C C . VAL A 1 84 ? -6.069 -0.887 5.117 1.00 89.44 84 VAL A C 1
ATOM 616 O O . VAL A 1 84 ? -6.601 -1.494 6.045 1.00 89.44 84 VAL A O 1
ATOM 619 N N . PHE A 1 85 ? -6.615 0.188 4.548 1.00 83.12 85 PHE A N 1
ATOM 620 C CA . PHE A 1 85 ? -7.855 0.773 5.034 1.00 83.12 85 PHE A CA 1
ATOM 621 C C . PHE A 1 85 ? -9.029 -0.208 4.950 1.00 83.12 85 PHE A C 1
ATOM 623 O O . PHE A 1 85 ? -9.788 -0.301 5.909 1.00 83.12 85 PHE A O 1
ATOM 630 N N . GLU A 1 86 ? -9.136 -1.014 3.887 1.00 81.94 86 GLU A N 1
ATOM 631 C CA . GLU A 1 86 ? -10.131 -2.098 3.802 1.00 81.94 86 GLU A CA 1
ATOM 632 C C . GLU A 1 86 ? -10.034 -3.076 4.983 1.00 81.94 86 GLU A C 1
ATOM 634 O O . GLU A 1 86 ? -11.052 -3.445 5.576 1.00 81.94 86 GLU A O 1
ATOM 639 N N . SER A 1 87 ? -8.816 -3.457 5.370 1.00 80.94 87 SER A N 1
ATOM 640 C CA . SER A 1 87 ? -8.597 -4.451 6.426 1.00 80.94 87 SER A CA 1
ATOM 641 C C . SER A 1 87 ? -9.132 -4.030 7.804 1.00 80.94 87 SER A C 1
ATOM 643 O O . SER A 1 87 ? -9.423 -4.893 8.632 1.00 80.94 87 SER A O 1
ATOM 645 N N . PHE A 1 88 ? -9.310 -2.726 8.043 1.00 73.38 88 PHE A N 1
ATOM 646 C CA . PHE A 1 88 ? -9.933 -2.191 9.259 1.00 73.38 88 PHE A CA 1
ATOM 647 C C . PHE A 1 88 ? -11.462 -2.268 9.231 1.00 73.38 88 PHE A C 1
ATOM 649 O O . PHE A 1 88 ? -12.105 -2.398 10.272 1.00 73.38 88 PHE A O 1
ATOM 656 N N . VAL A 1 89 ? -12.060 -2.198 8.041 1.00 65.00 89 VAL A N 1
ATOM 657 C CA . VAL A 1 89 ? -13.515 -2.074 7.866 1.00 65.00 89 VAL A CA 1
ATOM 658 C C . VAL A 1 89 ? -14.175 -3.427 7.583 1.00 65.00 89 VAL A C 1
ATOM 660 O O . VAL A 1 89 ? -15.391 -3.539 7.696 1.00 65.00 89 VAL A O 1
ATOM 663 N N . ALA A 1 90 ? -13.401 -4.488 7.325 1.00 56.31 90 ALA A N 1
ATOM 664 C CA . ALA A 1 90 ? -13.899 -5.855 7.115 1.00 56.31 90 ALA A CA 1
ATOM 665 C C . ALA A 1 90 ? -14.755 -6.427 8.278 1.00 56.31 90 ALA A C 1
ATOM 667 O O . ALA A 1 90 ? -15.359 -7.487 8.128 1.00 56.31 90 ALA A O 1
ATOM 668 N N . GLY A 1 91 ? -14.848 -5.727 9.419 1.00 50.69 91 GLY A N 1
ATOM 669 C CA . GLY A 1 91 ? -15.761 -6.028 10.531 1.00 50.69 91 GLY A CA 1
ATOM 670 C C . GLY A 1 91 ? -16.829 -4.962 10.832 1.00 50.69 91 GLY A C 1
ATOM 671 O O . GLY A 1 91 ? -17.610 -5.142 11.767 1.00 50.69 91 GLY A O 1
ATOM 672 N N . GLN A 1 92 ? -16.890 -3.850 10.091 1.00 57.75 92 GLN A N 1
ATOM 673 C CA . GLN A 1 92 ? -17.858 -2.773 10.328 1.00 57.75 92 GLN A CA 1
ATOM 674 C C . GLN A 1 92 ? -19.134 -2.970 9.496 1.00 57.75 92 GLN A C 1
ATOM 676 O O . GLN A 1 92 ? -19.092 -3.327 8.323 1.00 57.75 92 GLN A O 1
ATOM 681 N N . ARG A 1 93 ? -20.302 -2.698 10.099 1.00 51.91 93 ARG A N 1
ATOM 682 C CA . ARG A 1 93 ? -21.625 -2.856 9.455 1.00 51.91 93 ARG A CA 1
ATOM 683 C C . ARG A 1 93 ? -21.909 -1.861 8.321 1.00 51.91 93 ARG A C 1
ATOM 685 O O . ARG A 1 93 ? -22.880 -2.059 7.598 1.00 51.91 93 ARG A O 1
ATOM 692 N N . ALA A 1 94 ? -21.110 -0.805 8.173 1.00 57.88 94 ALA A N 1
ATOM 693 C CA . ALA A 1 94 ? -21.291 0.207 7.139 1.00 57.88 94 ALA A CA 1
ATOM 694 C C . ALA A 1 94 ? -19.932 0.636 6.571 1.00 57.88 94 ALA A C 1
ATOM 696 O O . ALA A 1 94 ? -19.244 1.474 7.148 1.00 57.88 94 ALA A O 1
ATOM 697 N N . ILE A 1 95 ? -19.564 0.058 5.428 1.00 62.66 95 ILE A N 1
ATOM 698 C CA . ILE A 1 95 ? -18.495 0.588 4.578 1.00 62.66 95 ILE A CA 1
ATOM 699 C C . ILE A 1 95 ? -19.081 1.801 3.853 1.00 62.66 95 ILE A C 1
ATOM 701 O O . ILE A 1 95 ? -20.155 1.722 3.254 1.00 62.66 95 ILE A O 1
ATOM 705 N N . SER A 1 96 ? -18.412 2.946 3.927 1.00 70.38 96 SER A N 1
ATOM 706 C CA . SER A 1 96 ? -18.841 4.116 3.159 1.00 70.38 96 SER A CA 1
ATOM 707 C C . SER A 1 96 ? -18.564 3.910 1.664 1.00 70.38 96 SER A C 1
ATOM 709 O O . SER A 1 96 ? -17.604 3.249 1.278 1.00 70.38 96 SER A O 1
ATOM 711 N N . LYS A 1 97 ? -19.376 4.519 0.795 1.00 72.38 97 LYS A N 1
ATOM 712 C CA . LYS A 1 97 ? -19.252 4.351 -0.663 1.00 72.38 97 LYS A CA 1
ATOM 713 C C . LYS A 1 97 ? -17.843 4.666 -1.196 1.00 72.38 97 LYS A C 1
ATOM 715 O O . LYS A 1 97 ? -17.330 3.922 -2.019 1.00 72.38 97 LYS A O 1
ATOM 720 N N . GLY A 1 98 ? -17.195 5.719 -0.689 1.00 71.12 98 GLY A N 1
ATOM 721 C CA . GLY A 1 98 ? -15.838 6.091 -1.117 1.00 71.12 98 GLY A CA 1
ATOM 722 C C . GLY A 1 98 ? -14.760 5.068 -0.730 1.00 71.12 98 GLY A C 1
ATOM 723 O O . GLY A 1 98 ? -13.785 4.905 -1.456 1.00 71.12 98 GLY A O 1
ATOM 724 N N . GLN A 1 99 ? -14.943 4.340 0.379 1.00 70.25 99 GLN A N 1
ATOM 725 C CA . GLN A 1 99 ? -14.043 3.252 0.784 1.00 70.25 99 GLN A CA 1
ATOM 726 C C . GLN A 1 99 ? -14.160 2.057 -0.155 1.00 70.25 99 GLN A C 1
ATOM 728 O O . GLN A 1 99 ? -13.145 1.501 -0.570 1.00 70.25 99 GLN A O 1
ATOM 733 N N . ASP A 1 100 ? -15.394 1.679 -0.485 1.00 77.75 100 ASP A N 1
ATOM 734 C CA . ASP A 1 100 ? -15.665 0.562 -1.388 1.00 77.75 100 ASP A CA 1
ATOM 735 C C . ASP A 1 100 ? -15.139 0.864 -2.799 1.00 77.75 100 ASP A C 1
ATOM 737 O O . ASP A 1 100 ? -14.459 0.040 -3.399 1.00 77.75 100 ASP A O 1
ATOM 741 N N . GLU A 1 101 ? -15.320 2.097 -3.281 1.00 81.25 101 GLU A N 1
ATOM 742 C CA . GLU A 1 101 ? -14.772 2.542 -4.567 1.00 81.25 101 GLU A CA 1
ATOM 743 C C . GLU A 1 101 ? -13.232 2.545 -4.595 1.00 81.25 101 GLU A C 1
ATOM 745 O O . GLU A 1 101 ? -12.637 2.109 -5.583 1.00 81.25 101 GLU A O 1
ATOM 750 N N . ALA A 1 102 ? -12.569 2.996 -3.521 1.00 80.81 102 ALA A N 1
ATOM 751 C CA . ALA A 1 102 ? -11.105 2.975 -3.425 1.00 80.81 102 ALA A CA 1
ATOM 752 C C . ALA A 1 102 ? -10.550 1.540 -3.403 1.00 80.81 102 ALA A C 1
ATOM 754 O O . ALA A 1 102 ? -9.561 1.234 -4.074 1.00 80.81 102 ALA A O 1
ATOM 755 N N . ARG A 1 103 ? -11.219 0.643 -2.673 1.00 83.25 103 ARG A N 1
ATOM 756 C CA . ARG A 1 103 ? -10.909 -0.789 -2.636 1.00 83.25 103 ARG A CA 1
ATOM 757 C C . ARG A 1 103 ? -11.091 -1.433 -4.009 1.00 83.25 103 ARG A C 1
ATOM 759 O O . ARG A 1 103 ? -10.181 -2.106 -4.490 1.00 83.25 103 ARG A O 1
ATOM 766 N N . ASP A 1 104 ? -12.243 -1.232 -4.638 1.00 86.56 104 ASP A N 1
ATOM 767 C CA . ASP A 1 104 ? -12.560 -1.795 -5.950 1.00 86.56 104 ASP A CA 1
ATOM 768 C C . ASP A 1 104 ? -11.567 -1.329 -7.009 1.00 86.56 104 ASP A C 1
ATOM 770 O O . ASP A 1 104 ? -11.114 -2.124 -7.835 1.00 86.56 104 ASP A O 1
ATOM 774 N N . TRP A 1 105 ? -11.186 -0.052 -6.970 1.00 87.75 105 TRP A N 1
ATOM 775 C CA . TRP A 1 105 ? -10.131 0.480 -7.822 1.00 87.75 105 TRP A CA 1
ATOM 776 C C . TRP A 1 105 ? -8.798 -0.246 -7.587 1.00 87.75 105 TRP A C 1
ATOM 778 O O . TRP A 1 105 ? -8.211 -0.743 -8.550 1.00 87.75 105 TRP A O 1
ATOM 788 N N . ALA A 1 106 ? -8.354 -0.379 -6.331 1.00 88.69 106 ALA A N 1
ATOM 789 C CA . ALA A 1 106 ? -7.077 -1.009 -5.990 1.00 88.69 106 ALA A CA 1
ATOM 790 C C . ALA A 1 106 ? -7.031 -2.484 -6.425 1.00 88.69 106 ALA A C 1
ATOM 792 O O . ALA A 1 106 ? -6.049 -2.939 -7.015 1.00 88.69 106 ALA A O 1
ATOM 793 N N . ILE A 1 107 ? -8.118 -3.227 -6.195 1.00 90.06 107 ILE A N 1
ATOM 794 C CA . ILE A 1 107 ? -8.242 -4.630 -6.607 1.00 90.06 107 ILE A CA 1
ATOM 795 C C . ILE A 1 107 ? -8.235 -4.745 -8.133 1.00 90.06 107 ILE A C 1
ATOM 797 O O . ILE A 1 107 ? -7.448 -5.520 -8.676 1.00 90.06 107 ILE A O 1
ATOM 801 N N . ARG A 1 108 ? -9.046 -3.952 -8.845 1.00 88.50 108 ARG A N 1
ATOM 802 C CA . ARG A 1 108 ? -9.087 -3.972 -10.320 1.00 88.50 108 ARG A CA 1
ATOM 803 C C . ARG A 1 108 ? -7.746 -3.597 -10.935 1.00 88.50 108 ARG A C 1
ATOM 805 O O . ARG A 1 108 ? -7.363 -4.158 -11.961 1.00 88.50 108 ARG A O 1
ATOM 812 N N . TRP A 1 109 ? -7.027 -2.663 -10.320 1.00 89.00 109 TRP A N 1
ATOM 813 C CA . TRP A 1 109 ? -5.684 -2.299 -10.746 1.00 89.00 109 TRP A CA 1
ATOM 814 C C . TRP A 1 109 ? -4.713 -3.478 -10.587 1.00 89.00 109 TRP A C 1
ATOM 816 O O . TRP A 1 109 ? -4.058 -3.863 -11.558 1.00 89.00 109 TRP A O 1
ATOM 826 N N . LEU A 1 110 ? -4.689 -4.130 -9.419 1.00 91.31 110 LEU A N 1
ATOM 827 C CA . LEU A 1 110 ? -3.858 -5.316 -9.170 1.00 91.31 110 LEU A CA 1
ATOM 828 C C . LEU A 1 110 ? -4.195 -6.485 -10.106 1.00 91.31 110 LEU A C 1
ATOM 830 O O . LEU A 1 110 ? -3.296 -7.163 -10.607 1.00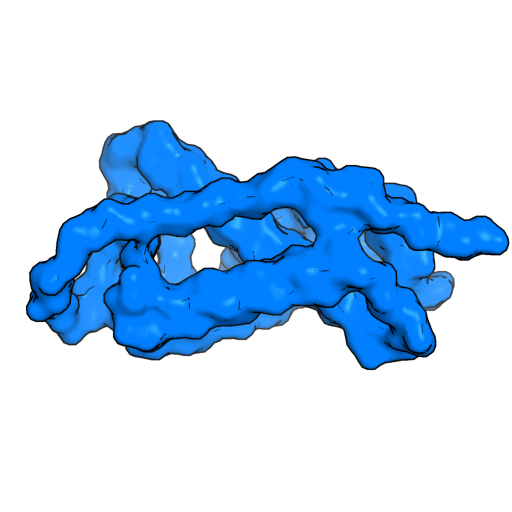 91.31 110 LEU A O 1
ATOM 834 N N . GLU A 1 111 ? -5.475 -6.714 -10.390 1.00 89.94 111 GLU A N 1
ATOM 835 C CA . GLU A 1 111 ? -5.920 -7.701 -11.378 1.00 89.94 111 GLU A CA 1
ATOM 836 C C . GLU A 1 111 ? -5.475 -7.332 -12.797 1.00 89.94 111 GLU A C 1
ATOM 838 O O . GLU A 1 111 ? -5.044 -8.201 -13.560 1.00 89.94 111 GLU A O 1
ATOM 843 N N . GLY A 1 112 ? -5.512 -6.046 -13.148 1.00 81.38 112 GLY A N 1
ATOM 844 C CA . GLY A 1 112 ? -4.971 -5.532 -14.402 1.00 81.38 112 GLY A CA 1
ATOM 845 C C . GLY A 1 112 ? -3.478 -5.828 -14.551 1.00 81.38 112 GLY A C 1
ATOM 846 O O . GLY A 1 112 ? -3.047 -6.278 -15.613 1.00 81.38 112 GLY A O 1
ATOM 847 N N . ILE A 1 113 ? -2.696 -5.657 -13.482 1.00 85.44 113 ILE A N 1
ATOM 848 C CA . ILE A 1 113 ? -1.272 -6.013 -13.462 1.00 85.44 113 ILE A CA 1
ATOM 849 C C . ILE A 1 113 ? -1.083 -7.532 -13.582 1.00 85.44 113 ILE A C 1
ATOM 851 O O . ILE A 1 113 ? -0.310 -7.996 -14.420 1.00 85.44 113 ILE A O 1
ATOM 855 N N . ALA A 1 114 ? -1.825 -8.323 -12.803 1.00 87.88 114 ALA A N 1
ATOM 856 C CA . ALA A 1 114 ? -1.706 -9.782 -12.791 1.00 87.88 114 ALA A CA 1
ATOM 857 C C . ALA A 1 114 ? -2.116 -10.446 -14.115 1.00 87.88 114 ALA A C 1
ATOM 859 O O . ALA A 1 114 ? -1.565 -11.480 -14.485 1.00 87.88 114 ALA A O 1
ATOM 860 N N . THR A 1 115 ? -3.080 -9.865 -14.832 1.00 84.31 115 THR A N 1
ATOM 861 C CA . THR A 1 115 ? -3.508 -10.322 -16.167 1.00 84.31 115 THR A CA 1
ATOM 862 C C . THR A 1 115 ? -2.624 -9.781 -17.292 1.00 84.31 115 THR A C 1
ATOM 864 O O . THR A 1 115 ? -2.769 -10.192 -18.441 1.00 84.31 115 THR A O 1
ATOM 867 N N . GLY A 1 116 ? -1.704 -8.865 -16.979 1.00 79.75 116 GLY A N 1
ATOM 868 C CA . GLY A 1 116 ? -0.831 -8.207 -17.944 1.00 79.75 116 GLY A CA 1
ATOM 869 C C . GLY A 1 116 ? -1.500 -7.093 -18.754 1.00 79.75 116 GLY A C 1
ATOM 870 O O . GLY A 1 116 ? -0.838 -6.544 -19.633 1.00 79.75 116 GLY A O 1
ATOM 871 N N . ARG A 1 117 ? -2.763 -6.746 -18.455 1.00 77.75 117 ARG A N 1
ATOM 872 C CA . ARG A 1 117 ? -3.505 -5.622 -19.057 1.00 77.75 117 ARG A CA 1
ATOM 873 C C . ARG A 1 117 ? -2.899 -4.265 -18.691 1.00 77.75 117 ARG A C 1
ATOM 875 O O . ARG A 1 117 ? -2.979 -3.337 -19.488 1.00 77.75 117 ARG A O 1
ATOM 882 N N . LEU A 1 118 ? -2.329 -4.156 -17.494 1.00 80.00 118 LEU A N 1
ATOM 883 C CA . LEU A 1 118 ? -1.590 -2.989 -17.019 1.00 80.00 118 LEU A CA 1
ATOM 884 C C . LEU A 1 118 ? -0.108 -3.343 -16.857 1.00 80.00 118 LEU A C 1
ATOM 886 O O . LEU A 1 118 ? 0.252 -4.507 -16.650 1.00 80.00 118 LEU A O 1
ATOM 890 N N . SER A 1 119 ? 0.754 -2.333 -16.931 1.00 78.19 119 SER A N 1
ATOM 891 C CA . SER A 1 119 ? 2.187 -2.455 -16.666 1.00 78.19 119 SER A CA 1
ATOM 892 C C . SER A 1 119 ? 2.630 -1.485 -15.579 1.00 78.19 119 SER A C 1
ATOM 894 O O . SER A 1 119 ? 2.116 -0.376 -15.483 1.00 78.19 119 SER A O 1
ATOM 896 N N . LEU A 1 120 ? 3.605 -1.911 -14.779 1.00 78.88 120 LEU A N 1
ATOM 897 C CA . LEU A 1 120 ? 4.414 -1.009 -13.967 1.00 78.88 120 LEU A CA 1
ATOM 898 C C . LEU A 1 120 ? 5.502 -0.407 -14.851 1.00 78.88 120 LEU A C 1
ATOM 900 O O . LEU A 1 120 ? 6.344 -1.139 -15.379 1.00 78.88 120 LEU A O 1
ATOM 904 N N . ASP A 1 121 ? 5.457 0.907 -15.029 1.00 73.50 121 ASP A N 1
ATOM 905 C CA . ASP A 1 121 ? 6.456 1.631 -15.804 1.00 73.50 121 ASP A CA 1
ATOM 906 C C . ASP A 1 121 ? 7.822 1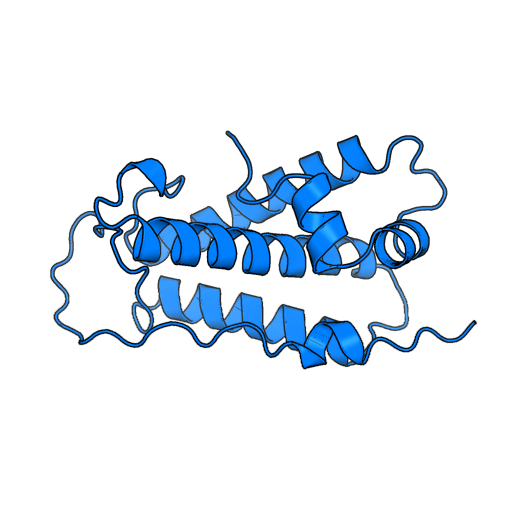.542 -15.106 1.00 73.50 121 ASP A C 1
ATOM 908 O O . ASP A 1 121 ? 7.925 1.584 -13.882 1.00 73.50 121 ASP A O 1
ATOM 912 N N . GLY A 1 122 ? 8.889 1.349 -15.882 1.00 69.25 122 GLY A N 1
ATOM 913 C CA . GLY A 1 122 ? 10.250 1.225 -15.347 1.00 69.25 122 GLY A CA 1
ATOM 914 C C . GLY A 1 122 ? 10.584 -0.116 -14.678 1.00 69.25 122 GLY A C 1
ATOM 915 O O . GLY A 1 122 ? 11.759 -0.374 -14.430 1.00 69.25 122 GLY A O 1
ATOM 916 N N . VAL A 1 123 ? 9.611 -1.007 -14.447 1.00 76.19 123 VAL A N 1
ATOM 917 C CA . VAL A 1 123 ? 9.856 -2.322 -13.831 1.00 76.19 123 VAL A CA 1
ATOM 918 C C . VAL A 1 123 ? 9.859 -3.426 -14.889 1.00 76.19 123 VAL A C 1
ATOM 920 O O . VAL A 1 123 ? 8.882 -3.644 -15.609 1.00 76.19 123 VAL A O 1
ATOM 923 N N . THR A 1 124 ? 10.961 -4.173 -14.973 1.00 73.88 124 THR A N 1
ATOM 924 C CA . THR A 1 124 ? 11.099 -5.262 -15.952 1.00 73.88 124 THR A CA 1
ATOM 925 C C . THR A 1 124 ? 10.411 -6.538 -15.463 1.00 73.88 124 THR A C 1
ATOM 927 O O . THR A 1 124 ? 10.639 -6.987 -14.340 1.00 73.88 124 THR A O 1
ATOM 930 N N . ARG A 1 125 ? 9.598 -7.165 -16.325 1.00 77.56 125 ARG A N 1
ATOM 931 C CA . ARG A 1 125 ? 8.985 -8.475 -16.051 1.00 77.56 125 ARG A CA 1
ATOM 932 C C . ARG A 1 125 ? 10.021 -9.601 -16.160 1.00 77.56 125 ARG A C 1
ATOM 934 O O . ARG A 1 125 ? 10.744 -9.691 -17.154 1.00 77.56 125 ARG A O 1
ATOM 941 N N . THR A 1 126 ? 10.055 -10.506 -15.187 1.00 65.50 126 THR A N 1
ATOM 942 C CA . THR A 1 126 ? 10.782 -11.774 -15.252 1.00 65.50 126 THR A CA 1
ATOM 943 C C . THR A 1 126 ? 10.130 -12.688 -16.293 1.00 65.50 126 THR A C 1
ATOM 945 O O . THR A 1 126 ? 9.129 -13.351 -16.048 1.00 65.50 126 THR A O 1
ATOM 948 N N . GLY A 1 127 ? 10.713 -12.728 -17.493 1.00 55.28 127 GLY A N 1
ATOM 949 C CA . GLY A 1 127 ? 10.474 -13.805 -18.456 1.00 55.28 127 GLY A CA 1
ATOM 950 C C . GLY A 1 127 ? 9.074 -13.856 -19.078 1.00 55.28 127 GLY A C 1
ATOM 951 O O . GLY A 1 127 ? 8.376 -14.853 -18.949 1.00 55.28 127 GLY A O 1
ATOM 952 N N . LYS A 1 128 ? 8.692 -12.823 -19.835 1.00 42.19 128 LYS A N 1
ATOM 953 C CA . LYS A 1 128 ? 7.865 -12.929 -21.056 1.00 42.19 128 LYS A CA 1
ATOM 954 C C . LYS A 1 128 ? 7.843 -11.563 -21.738 1.00 42.19 128 LYS A C 1
ATOM 956 O O . LYS A 1 128 ? 7.263 -10.612 -21.223 1.00 42.19 128 LYS A O 1
ATOM 961 N N . ARG A 1 129 ? 8.474 -11.466 -22.912 1.00 38.47 129 ARG A N 1
ATOM 962 C CA . ARG A 1 129 ? 8.302 -10.330 -23.827 1.00 38.47 129 ARG A CA 1
ATOM 963 C C . ARG A 1 129 ? 6.847 -10.349 -24.305 1.00 38.47 129 ARG A C 1
ATOM 965 O O . ARG A 1 129 ? 6.496 -11.149 -25.164 1.00 38.47 129 ARG A O 1
ATOM 972 N N . LEU A 1 130 ? 5.999 -9.509 -23.724 1.00 38.44 130 LEU A N 1
ATOM 973 C CA . LEU A 1 130 ? 4.686 -9.183 -24.274 1.00 38.44 130 LEU A CA 1
ATOM 974 C C . LEU A 1 130 ? 4.742 -7.730 -24.733 1.00 38.44 130 LEU A C 1
ATOM 976 O O . LEU A 1 130 ? 5.019 -6.834 -23.942 1.00 38.44 130 LEU A O 1
ATOM 980 N N . ALA A 1 131 ? 4.545 -7.525 -26.031 1.00 42.56 131 ALA A N 1
ATOM 981 C CA . ALA A 1 131 ? 4.444 -6.209 -26.631 1.00 42.56 131 ALA A CA 1
ATOM 982 C C . ALA A 1 131 ? 3.068 -5.626 -26.308 1.00 42.56 131 ALA A C 1
ATOM 984 O O . ALA A 1 131 ? 2.096 -6.091 -26.890 1.00 42.56 131 ALA A O 1
ATOM 985 N N . VAL A 1 132 ? 2.971 -4.635 -25.417 1.00 36.75 132 VAL A N 1
ATOM 986 C CA . VAL A 1 132 ? 1.805 -3.738 -25.353 1.00 36.75 132 VAL A CA 1
ATOM 987 C C . VAL A 1 132 ? 2.249 -2.360 -24.860 1.00 36.75 132 VAL A C 1
ATOM 989 O O . VAL A 1 132 ? 2.934 -2.247 -23.846 1.00 36.75 132 VAL A O 1
ATOM 992 N N . SER A 1 133 ? 1.863 -1.334 -25.623 1.00 39.34 133 SER A N 1
ATOM 993 C CA . SER A 1 133 ? 2.056 0.091 -25.355 1.00 39.34 133 SER A CA 1
ATOM 994 C C . SER A 1 133 ? 1.577 0.518 -23.969 1.00 39.34 133 SER A C 1
ATOM 996 O O . SER A 1 133 ? 0.524 0.081 -23.502 1.00 39.34 133 SER A O 1
ATOM 998 N N . GLY A 1 134 ? 2.340 1.439 -23.375 1.00 37.78 134 GLY A N 1
ATOM 999 C CA . GLY A 1 134 ? 2.080 2.058 -22.082 1.00 37.78 134 GLY A CA 1
ATOM 1000 C C . GLY A 1 134 ? 0.650 2.568 -21.955 1.00 37.78 134 GLY A C 1
ATOM 1001 O O . GLY A 1 134 ? 0.232 3.495 -22.644 1.00 37.78 134 GLY A O 1
ATOM 1002 N N . THR A 1 135 ? -0.096 1.944 -21.053 1.00 41.94 135 THR A N 1
ATOM 1003 C CA . THR A 1 135 ? -1.276 2.558 -20.455 1.00 41.94 135 THR A CA 1
ATOM 1004 C C . THR A 1 135 ? -0.902 2.838 -19.013 1.00 41.94 135 THR A C 1
ATOM 1006 O O . THR A 1 135 ? -0.897 1.931 -18.182 1.00 41.94 135 THR A O 1
ATOM 1009 N N . THR A 1 136 ? -0.526 4.087 -18.748 1.00 47.34 136 THR A N 1
ATOM 1010 C CA . THR A 1 136 ? -0.270 4.593 -17.402 1.00 47.34 136 THR A CA 1
ATOM 1011 C C . THR A 1 136 ? -1.518 4.352 -16.560 1.00 47.34 136 THR A C 1
ATOM 1013 O O . THR A 1 136 ? -2.636 4.644 -16.993 1.00 47.34 136 THR A O 1
ATOM 1016 N N . ALA A 1 137 ? -1.345 3.774 -15.374 1.00 42.38 137 ALA A N 1
ATOM 1017 C CA . ALA A 1 137 ? -2.441 3.628 -14.433 1.00 42.38 137 ALA A CA 1
ATOM 1018 C C . ALA A 1 137 ? -3.052 5.011 -14.138 1.00 42.38 137 ALA A C 1
ATOM 1020 O O . ALA A 1 137 ? -2.296 5.956 -13.902 1.00 42.38 137 ALA A O 1
ATOM 1021 N N . PRO A 1 138 ? -4.388 5.168 -14.166 1.00 43.72 138 PRO A N 1
ATOM 1022 C CA . PRO A 1 138 ? -5.002 6.416 -13.740 1.00 43.72 138 PRO A CA 1
ATOM 1023 C C . PRO A 1 138 ? -4.683 6.642 -12.259 1.00 43.72 138 PRO A C 1
ATOM 1025 O O . PRO A 1 138 ? -4.794 5.711 -11.457 1.00 43.72 138 PRO A O 1
ATOM 1028 N N . SER A 1 139 ? -4.293 7.868 -11.912 1.00 43.97 139 SER A N 1
ATOM 1029 C CA . SER A 1 139 ? -4.165 8.322 -10.527 1.00 43.97 139 SER A CA 1
ATOM 1030 C C . SER A 1 139 ? -5.464 8.060 -9.765 1.00 43.97 139 SER A C 1
ATOM 1032 O O . SER A 1 139 ? -6.550 8.140 -10.354 1.00 43.97 139 SER A O 1
ATOM 1034 N N . ILE A 1 140 ? -5.371 7.752 -8.465 1.00 47.34 140 ILE A N 1
ATOM 1035 C CA . ILE A 1 140 ? -6.554 7.707 -7.598 1.00 47.34 140 ILE A CA 1
ATOM 1036 C C . ILE A 1 140 ? -7.319 9.025 -7.792 1.00 47.34 140 ILE A C 1
ATOM 1038 O O . ILE A 1 140 ? -6.739 10.097 -7.595 1.00 47.34 140 ILE A O 1
ATOM 1042 N N . PRO A 1 141 ? -8.612 9.000 -8.174 1.00 47.75 141 PRO A N 1
ATOM 1043 C CA . PRO A 1 141 ? -9.410 10.212 -8.176 1.00 47.75 141 PRO A CA 1
ATOM 1044 C C . PRO A 1 141 ? -9.370 10.819 -6.773 1.00 47.75 141 PRO A C 1
ATOM 1046 O O . PRO A 1 141 ? -9.844 10.208 -5.816 1.00 47.75 141 PRO A O 1
ATOM 1049 N N . SER A 1 142 ? -8.825 12.030 -6.641 1.00 41.84 142 SER A N 1
ATOM 1050 C CA . SER A 1 142 ? -8.650 12.724 -5.354 1.00 41.84 142 SER A CA 1
ATOM 1051 C C . SER A 1 142 ? -9.966 12.858 -4.569 1.00 41.84 142 SER A C 1
ATOM 1053 O O . SER A 1 142 ? -9.966 13.020 -3.355 1.00 41.84 142 SER A O 1
ATOM 1055 N N . THR A 1 143 ? -11.103 12.725 -5.253 1.00 42.06 143 THR A N 1
ATOM 1056 C CA . THR A 1 143 ? -12.461 12.716 -4.705 1.00 42.06 143 THR A CA 1
ATOM 1057 C C . THR A 1 143 ? -12.829 11.465 -3.897 1.00 42.06 143 THR A C 1
ATOM 1059 O O . THR A 1 143 ? -13.764 11.539 -3.095 1.00 42.06 143 THR A O 1
ATOM 1062 N N . LEU A 1 144 ? -12.123 10.338 -4.060 1.00 47.03 144 LEU A N 1
ATOM 1063 C CA . LEU A 1 144 ? -12.459 9.062 -3.406 1.00 47.03 144 LEU A CA 1
ATOM 1064 C C . LEU A 1 144 ? -12.302 9.130 -1.884 1.00 47.03 144 LEU A C 1
ATOM 1066 O O . LEU A 1 144 ? -13.181 8.690 -1.143 1.00 47.03 144 LEU A O 1
ATOM 1070 N N . PHE A 1 145 ? -11.233 9.771 -1.407 1.00 46.41 145 PHE A N 1
ATOM 1071 C CA . PHE A 1 145 ? -11.022 9.994 0.023 1.00 46.41 145 PHE A CA 1
ATOM 1072 C C . PHE A 1 145 ? -11.677 11.286 0.531 1.00 46.41 145 PHE A C 1
ATOM 1074 O O . PHE A 1 145 ? -11.887 11.429 1.736 1.00 46.41 145 PHE A O 1
ATOM 1081 N N . SER A 1 146 ? -12.046 12.234 -0.334 1.00 37.00 146 SER A N 1
ATOM 1082 C CA . SER A 1 146 ? -12.697 13.486 0.087 1.00 37.00 146 SER A CA 1
ATOM 1083 C C . SER A 1 146 ? -14.184 13.323 0.434 1.00 37.00 146 SER A C 1
ATOM 1085 O O . SER A 1 146 ? -14.689 14.071 1.266 1.00 37.00 146 SER A O 1
ATOM 1087 N N . ASN A 1 147 ? -14.882 12.328 -0.130 1.00 32.97 147 ASN A N 1
ATOM 1088 C CA . ASN A 1 147 ? -16.332 12.130 0.054 1.00 32.97 147 ASN A CA 1
ATOM 1089 C C . ASN A 1 147 ? -16.728 11.205 1.223 1.00 32.97 147 ASN A C 1
ATOM 1091 O O . ASN A 1 147 ? -17.902 10.861 1.382 1.00 32.97 147 ASN A O 1
ATOM 1095 N N . LEU A 1 148 ? -15.772 10.811 2.066 1.00 35.78 148 LEU A N 1
ATOM 1096 C CA . LEU A 1 148 ? -16.009 9.981 3.250 1.00 35.78 148 LEU A CA 1
ATOM 1097 C C . LEU A 1 148 ? -16.685 10.806 4.363 1.00 35.78 148 LEU A C 1
ATOM 1099 O O . LEU A 1 148 ? -16.021 11.304 5.274 1.00 35.78 148 LEU A O 1
ATOM 1103 N N . ARG A 1 149 ? -18.011 10.977 4.282 1.00 30.34 149 ARG A N 1
ATOM 1104 C CA . ARG A 1 149 ? -18.843 11.418 5.413 1.00 30.34 149 ARG A CA 1
ATOM 1105 C C . ARG A 1 149 ? -19.104 10.220 6.322 1.00 30.34 149 ARG A C 1
ATOM 1107 O O . ARG A 1 149 ? -19.854 9.319 5.955 1.00 30.34 149 ARG A O 1
ATOM 1114 N N . PHE A 1 150 ? -18.505 10.234 7.507 1.00 31.78 150 PHE A N 1
ATOM 1115 C CA . PHE A 1 150 ? -18.910 9.357 8.601 1.00 31.78 150 PHE A CA 1
ATOM 1116 C C . PHE A 1 150 ? -20.104 9.999 9.323 1.00 31.78 150 PHE A C 1
ATOM 1118 O O . PHE A 1 150 ? -20.051 11.204 9.591 1.00 31.78 150 PHE A O 1
ATOM 1125 N N . PRO A 1 151 ? -21.190 9.259 9.606 1.00 26.66 151 PRO A N 1
ATOM 1126 C CA . PRO A 1 151 ? -22.177 9.723 10.569 1.00 26.66 151 PRO A CA 1
ATOM 1127 C C . PRO A 1 151 ? -21.494 9.818 11.941 1.00 26.66 151 PRO A C 1
ATOM 1129 O O . PRO A 1 151 ? -20.861 8.857 12.380 1.00 26.66 151 PRO A O 1
ATOM 1132 N N . VAL A 1 152 ? -21.576 11.004 12.548 1.00 30.19 152 VAL A N 1
ATOM 1133 C CA . VAL A 1 152 ? -21.236 11.253 13.959 1.00 30.19 152 VAL A CA 1
ATOM 1134 C C . VAL A 1 152 ? -22.253 10.549 14.846 1.00 30.19 152 VAL A C 1
ATOM 1136 O O . VAL A 1 152 ? -23.453 10.602 14.485 1.00 30.19 152 VAL A O 1
#